Protein AF-A0A090QGI3-F1 (afdb_monomer)

Radius of gyration: 27.8 Å; Cα contacts (8 Å, |Δi|>4): 288; chains: 1; bounding box: 61×26×92 Å

Secondary structure (DSSP, 8-state):
-EEETTEE---SS-----S-EEEEEEEE-TT--EEEEEEEEPP-PPP-EEEEEEETTEEEEEESS-SS-EEESSSS--BS-SEEE-TT-SEEEEEEE-SSS--EEEEEEE--B--S----SSSSSS-S---BTGGGSTT-EEEEE-TTS-EEEEEE--

Sequence (158 aa):
MVFIDGVVGETTDRISVDVAGIYTCEVTNLEGCTSTAIFQVEYIETPIIAGVEVNNDELNIITENTSDFQYSINGLDYYNSSIFNISGLLQVNVRVKDRTGCEVSFFTYNRIKIPQFFTPNDDGYHDTWDIYNIEAFPGARLEIFDRHGNYLSKLTIL

Solvent-accessible surface area (ba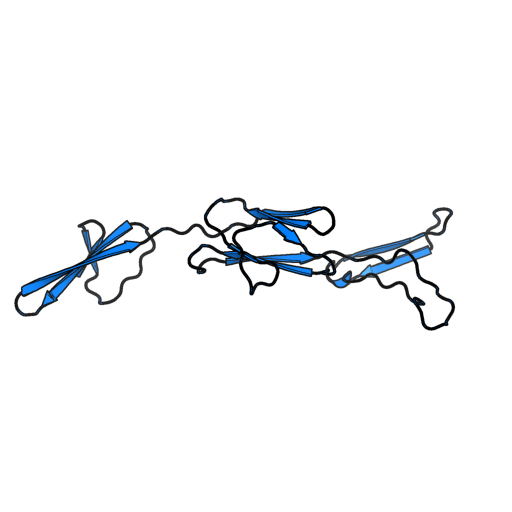ckbone atoms only — not comparable to full-atom values): 9757 Å² total; per-residue (Å²): 69,32,27,49,80,87,40,88,56,52,76,61,99,70,86,87,83,91,72,58,45,62,34,39,40,38,48,66,52,98,88,68,54,73,49,78,48,79,49,79,44,77,77,76,75,67,50,43,76,71,48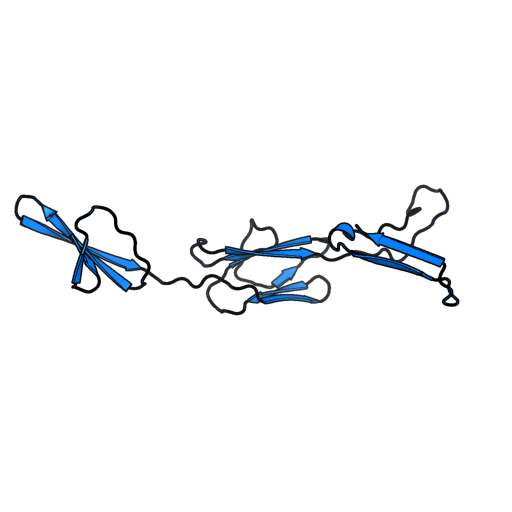,73,50,72,60,94,43,40,37,37,59,38,55,73,64,87,73,73,47,31,27,21,52,76,69,76,62,73,36,80,56,49,67,42,80,45,73,95,55,49,63,37,38,37,30,35,21,35,81,87,61,80,38,72,32,71,52,75,52,76,46,70,48,74,69,94,73,58,45,75,73,83,80,82,60,49,48,61,85,68,61,43,60,50,79,83,40,67,70,40,72,50,75,44,60,48,100,85,67,48,82,73,51,76,52,73,44,112

Nearest PDB structures (foldseek):
  7kv5-assembly1_AAA  TM=4.531E-01  e=3.482E+00  Bacteroides fluxus YIT 12057
  6iei-assembly1_A-2  TM=3.315E-01  e=1.156E+00  Borreliella burgdorferi B31
  7r5j-assembly1_R0  TM=3.302E-01  e=8.067E+00  Homo sapiens

Organism: Nonlabens ulvanivorans (NCBI:txid906888)

Mean predicted aligned error: 8.74 Å

InterPro domains:
  IPR026341 T9SS type B sorting domain [TIGR04131] (112-155)

Structure (mmCIF, N/CA/C/O backbone):
data_AF-A0A090QGI3-F1
#
_entry.id   AF-A0A090QGI3-F1
#
loop_
_atom_site.group_PDB
_atom_site.id
_atom_site.type_symbol
_atom_site.label_atom_id
_atom_site.label_alt_id
_atom_site.label_comp_id
_atom_site.label_asym_id
_atom_site.label_entity_id
_atom_site.label_seq_id
_atom_site.pdbx_PDB_ins_code
_atom_site.Cartn_x
_atom_site.Cartn_y
_atom_site.Cartn_z
_atom_site.occupancy
_atom_site.B_iso_or_equiv
_atom_site.auth_seq_id
_atom_site.auth_comp_id
_atom_site.auth_asym_id
_atom_site.auth_atom_id
_atom_site.pdbx_PDB_model_num
ATOM 1 N N . MET A 1 1 ? -18.569 -8.646 39.778 1.00 59.25 1 MET A N 1
ATOM 2 C CA . MET A 1 1 ? -19.425 -9.389 38.835 1.00 59.25 1 MET A CA 1
ATOM 3 C C . MET A 1 1 ? -19.630 -8.523 37.614 1.00 59.25 1 MET A C 1
ATOM 5 O O . MET A 1 1 ? -20.099 -7.401 37.738 1.00 59.25 1 MET A O 1
ATOM 9 N N . VAL A 1 2 ? -19.230 -9.001 36.444 1.00 57.50 2 VAL A N 1
ATOM 10 C CA . VAL A 1 2 ? -19.488 -8.292 35.192 1.00 57.50 2 VAL A CA 1
ATOM 11 C C . VAL A 1 2 ? -20.786 -8.822 34.596 1.00 57.50 2 VAL A C 1
ATOM 13 O O . VAL A 1 2 ? -20.986 -10.030 34.520 1.00 57.50 2 VAL A O 1
ATOM 16 N N . PHE A 1 3 ? -21.674 -7.922 34.196 1.00 59.09 3 PHE A N 1
ATOM 17 C CA . PHE A 1 3 ? -22.925 -8.214 33.512 1.00 59.09 3 PHE A CA 1
ATOM 18 C C . PHE A 1 3 ? -22.826 -7.761 32.052 1.00 59.09 3 PHE A C 1
ATOM 20 O O . PHE A 1 3 ? -22.327 -6.671 31.754 1.00 59.09 3 PHE A O 1
ATOM 27 N N . ILE A 1 4 ? -23.327 -8.589 31.139 1.00 56.62 4 ILE A N 1
ATOM 28 C CA . ILE A 1 4 ? -23.456 -8.261 29.715 1.00 56.62 4 ILE A CA 1
ATOM 29 C C . ILE A 1 4 ? -24.949 -8.129 29.444 1.00 56.62 4 ILE A C 1
ATOM 31 O O . ILE A 1 4 ? -25.673 -9.108 29.600 1.00 56.62 4 ILE A O 1
ATOM 35 N N . ASP A 1 5 ? -25.421 -6.925 29.116 1.00 51.44 5 ASP A N 1
ATOM 36 C CA . ASP A 1 5 ? -26.836 -6.666 28.795 1.00 51.44 5 ASP A CA 1
ATOM 37 C C . ASP A 1 5 ? -27.844 -7.227 29.834 1.00 51.44 5 ASP A C 1
ATOM 39 O O . ASP A 1 5 ? -28.888 -7.788 29.513 1.00 51.44 5 ASP A O 1
ATOM 43 N N . GLY A 1 6 ? -27.497 -7.145 31.126 1.00 51.88 6 GLY A N 1
ATOM 44 C CA . GLY A 1 6 ? -28.337 -7.647 32.225 1.00 51.88 6 GLY A CA 1
ATOM 45 C C . GLY A 1 6 ? -28.278 -9.163 32.471 1.00 51.88 6 GLY A C 1
ATOM 46 O O . GLY A 1 6 ? -28.939 -9.651 33.388 1.00 51.88 6 GLY A O 1
ATOM 47 N N . VAL A 1 7 ? -27.465 -9.911 31.718 1.00 54.16 7 VAL A N 1
ATOM 48 C CA . VAL A 1 7 ? -27.157 -11.328 31.968 1.00 54.16 7 VAL A CA 1
ATOM 49 C C . VAL A 1 7 ? -25.891 -11.433 32.823 1.00 54.16 7 VAL A C 1
ATOM 51 O O . VAL A 1 7 ? -24.913 -10.720 32.587 1.00 54.16 7 VAL A O 1
ATOM 54 N N . VAL A 1 8 ? -25.902 -12.310 33.838 1.00 60.28 8 VAL A N 1
ATOM 55 C CA . VAL A 1 8 ? -24.722 -12.598 34.677 1.00 60.28 8 VAL A CA 1
ATOM 56 C C . VAL A 1 8 ? -23.595 -13.105 33.775 1.00 60.28 8 VAL A C 1
ATOM 58 O O . VAL A 1 8 ? -23.723 -14.170 33.175 1.00 60.28 8 VAL A O 1
ATOM 61 N N . GLY A 1 9 ? -22.519 -12.327 33.661 1.00 66.56 9 GLY A N 1
ATOM 62 C CA . GLY A 1 9 ? -21.293 -12.711 32.968 1.00 66.56 9 GLY A CA 1
ATOM 63 C C . GLY A 1 9 ? -20.290 -13.334 33.939 1.00 66.56 9 GLY A C 1
ATOM 64 O O . GLY A 1 9 ? -20.641 -14.169 34.773 1.00 66.56 9 GLY A O 1
ATOM 65 N N . GLU A 1 10 ? -19.025 -12.923 33.850 1.00 67.31 10 GLU A N 1
ATOM 66 C CA . GLU A 1 10 ? -17.949 -13.477 34.676 1.00 67.31 10 GLU A CA 1
ATOM 67 C C . GLU A 1 10 ? -17.745 -12.745 36.016 1.00 67.31 10 GLU A C 1
ATOM 69 O O . GLU A 1 10 ? -18.062 -11.567 36.198 1.00 67.31 10 GLU A O 1
ATOM 74 N N . THR A 1 11 ? -17.172 -13.455 36.989 1.00 70.50 11 THR A N 1
ATOM 75 C CA . THR A 1 11 ? -16.807 -12.928 38.319 1.00 70.50 11 THR A CA 1
ATOM 76 C C . THR A 1 11 ? -15.326 -12.561 38.440 1.00 70.50 11 THR A C 1
ATOM 78 O O . THR A 1 11 ? -14.877 -12.206 39.528 1.00 70.50 11 THR A O 1
ATOM 81 N N . THR A 1 12 ? -14.564 -12.696 37.359 1.00 71.06 12 THR A N 1
ATOM 82 C CA . THR A 1 12 ? -13.131 -12.398 37.276 1.00 71.06 12 THR A CA 1
ATOM 83 C C . THR A 1 12 ? -12.884 -10.887 37.201 1.00 71.06 12 THR A C 1
ATOM 85 O O . THR A 1 12 ? -13.787 -10.093 36.934 1.00 71.06 12 THR A O 1
ATOM 88 N N . ASP A 1 13 ? -11.647 -10.471 37.466 1.00 71.25 13 ASP A N 1
ATOM 89 C CA . ASP A 1 13 ? -11.195 -9.080 37.335 1.00 71.25 13 ASP A CA 1
ATOM 90 C C . ASP A 1 13 ? -10.876 -8.691 35.878 1.00 71.25 13 ASP A C 1
ATOM 92 O O . ASP A 1 13 ? -10.557 -7.534 35.595 1.00 71.25 13 ASP A O 1
ATOM 96 N N . ARG A 1 14 ? -10.956 -9.650 34.946 1.00 72.56 14 ARG A N 1
ATOM 97 C CA . ARG A 1 14 ? -10.666 -9.485 33.520 1.00 72.56 14 ARG A CA 1
ATOM 98 C C . ARG A 1 14 ? -11.582 -10.373 32.694 1.00 72.56 14 ARG A C 1
ATOM 100 O O . ARG A 1 14 ? -11.698 -11.558 32.974 1.00 72.56 14 ARG A O 1
ATOM 107 N N . ILE A 1 15 ? -12.128 -9.816 31.621 1.00 76.25 15 ILE A N 1
ATOM 108 C CA . ILE A 1 15 ? -12.908 -10.553 30.626 1.00 76.25 15 ILE A CA 1
ATOM 109 C C . ILE A 1 15 ? -12.357 -10.276 29.227 1.00 76.25 15 ILE A C 1
ATOM 111 O O . ILE A 1 15 ? -11.751 -9.229 28.995 1.00 76.25 15 ILE A O 1
ATOM 115 N N . SER A 1 16 ? -12.568 -11.210 28.303 1.00 76.06 16 SER A N 1
ATOM 116 C CA . SER A 1 16 ? -12.354 -11.000 26.870 1.00 76.06 16 SER A CA 1
ATOM 117 C C . SER A 1 16 ? -13.715 -10.986 26.193 1.00 76.06 16 SER A C 1
ATOM 119 O O . SER A 1 16 ? -14.539 -11.853 26.472 1.00 76.06 16 SER A O 1
ATOM 121 N N . VAL A 1 17 ? -13.953 -10.001 25.334 1.00 78.69 17 VAL A N 1
ATOM 122 C CA . VAL A 1 17 ? -15.234 -9.794 24.653 1.00 78.69 17 VAL A CA 1
ATOM 123 C C . VAL A 1 17 ? -14.989 -9.610 23.163 1.00 78.69 17 VAL A C 1
ATOM 125 O O . VAL A 1 17 ? -14.048 -8.926 22.770 1.00 78.69 17 VAL A O 1
ATOM 128 N N . ASP A 1 18 ? -15.821 -10.244 22.349 1.00 77.56 18 ASP A N 1
ATOM 129 C CA . ASP A 1 18 ? -15.769 -10.254 20.883 1.00 77.56 18 ASP A CA 1
ATOM 130 C C . ASP A 1 18 ? -17.020 -9.627 20.241 1.00 77.56 18 ASP A C 1
ATOM 132 O O . ASP A 1 18 ? -17.051 -9.386 19.036 1.00 77.56 18 ASP A O 1
ATOM 136 N N . VAL A 1 19 ? -18.037 -9.309 21.048 1.00 83.25 19 VAL A N 1
ATOM 137 C CA . VAL A 1 19 ? -19.289 -8.690 20.603 1.00 83.25 19 VAL A CA 1
ATOM 138 C C . VAL A 1 19 ? -19.351 -7.233 21.054 1.00 83.25 19 VAL A C 1
ATOM 140 O O . VAL A 1 19 ? -19.160 -6.914 22.230 1.00 83.25 19 VAL A O 1
ATOM 143 N N . ALA A 1 20 ? -19.656 -6.330 20.125 1.00 86.06 20 ALA A N 1
ATOM 144 C CA . ALA A 1 20 ? -19.917 -4.935 20.455 1.00 86.06 20 ALA A CA 1
ATOM 145 C C . ALA A 1 20 ? -21.215 -4.778 21.251 1.00 86.06 20 ALA A C 1
ATOM 147 O O . ALA A 1 20 ? -22.197 -5.482 21.023 1.00 86.06 20 ALA A O 1
ATOM 148 N N . GLY A 1 21 ? -21.231 -3.831 22.180 1.00 87.06 21 GLY A N 1
ATOM 149 C CA . GLY A 1 21 ? -22.375 -3.625 23.055 1.00 87.06 21 GLY A CA 1
ATOM 150 C C . GLY A 1 21 ? -22.049 -2.772 24.268 1.00 87.06 21 GLY A C 1
ATOM 151 O O . GLY A 1 21 ? -20.923 -2.307 24.455 1.00 87.06 21 GLY A O 1
ATOM 152 N N . ILE A 1 22 ? -23.067 -2.565 25.098 1.00 85.88 22 ILE A N 1
ATOM 153 C CA . ILE A 1 22 ? -22.923 -1.898 26.387 1.00 85.88 22 ILE A CA 1
ATOM 154 C C . ILE A 1 22 ? -22.752 -2.969 27.453 1.00 85.88 22 ILE A C 1
ATOM 156 O O . ILE A 1 22 ? -23.563 -3.885 27.589 1.00 85.88 22 ILE A O 1
ATOM 160 N N . TYR A 1 23 ? -21.694 -2.820 28.228 1.00 85.12 23 TYR A N 1
ATOM 161 C CA . TYR A 1 23 ? -21.342 -3.724 29.298 1.00 85.12 23 TYR A CA 1
ATOM 162 C C . TYR A 1 23 ? -21.411 -2.991 30.627 1.00 85.12 23 TYR A C 1
ATOM 164 O O . TYR A 1 23 ? -21.047 -1.816 30.737 1.00 85.12 23 TYR A O 1
ATOM 172 N N . THR A 1 24 ? -21.850 -3.714 31.650 1.00 84.06 24 THR A N 1
ATOM 173 C CA . THR A 1 24 ? -22.051 -3.168 32.986 1.00 84.06 24 THR A CA 1
ATOM 174 C C . THR A 1 24 ? -21.249 -4.001 33.971 1.00 84.06 24 THR A C 1
ATOM 176 O O . THR A 1 24 ? -21.548 -5.165 34.205 1.00 84.06 24 THR A O 1
ATOM 179 N N . CYS A 1 25 ? -20.215 -3.426 34.573 1.00 84.00 25 CYS A N 1
ATOM 180 C CA . CYS A 1 25 ? -19.476 -4.066 35.655 1.00 84.00 25 CYS A CA 1
ATOM 181 C C . CYS A 1 25 ? -20.038 -3.607 36.996 1.00 84.00 25 CYS A C 1
ATOM 183 O O . CYS A 1 25 ? -20.093 -2.408 37.254 1.00 84.00 25 CYS A O 1
ATOM 185 N N . GLU A 1 26 ? -20.417 -4.545 37.858 1.00 86.25 26 GLU A N 1
ATOM 186 C CA . GLU A 1 26 ? -20.794 -4.271 39.240 1.00 86.25 26 GLU A CA 1
ATOM 187 C C . GLU A 1 26 ? -19.780 -4.908 40.190 1.00 86.25 26 GLU A C 1
ATOM 189 O O . GLU A 1 26 ? -19.498 -6.109 40.143 1.00 86.25 26 GLU A O 1
ATOM 194 N N . VAL A 1 27 ? -19.221 -4.115 41.090 1.00 84.81 27 VAL A N 1
ATOM 195 C CA . VAL A 1 27 ? -18.350 -4.605 42.156 1.00 84.81 27 VAL A CA 1
ATOM 196 C C . VAL A 1 27 ? -19.094 -4.535 43.477 1.00 84.81 27 VAL A C 1
ATOM 198 O O . VAL A 1 27 ? -19.747 -3.538 43.765 1.00 84.81 27 VAL A O 1
ATOM 201 N N . THR A 1 28 ? -18.980 -5.585 44.286 1.00 86.62 28 THR A N 1
ATOM 202 C CA . THR A 1 28 ? -19.581 -5.668 45.620 1.00 86.62 28 THR A CA 1
ATOM 203 C C . THR A 1 28 ? -18.469 -5.898 46.634 1.00 86.62 28 THR A C 1
ATOM 205 O O . THR A 1 28 ? -17.632 -6.778 46.427 1.00 86.62 28 THR A O 1
ATOM 208 N N . ASN A 1 29 ? -18.425 -5.110 47.709 1.00 84.81 29 ASN A N 1
ATOM 209 C CA . ASN A 1 29 ? -17.471 -5.337 48.798 1.00 84.81 29 ASN A CA 1
ATOM 210 C C . ASN A 1 29 ? -17.977 -6.409 49.788 1.00 84.81 29 ASN A C 1
ATOM 212 O O . ASN A 1 29 ? -19.079 -6.939 49.647 1.00 84.81 29 ASN A O 1
ATOM 216 N N . LEU A 1 30 ? -17.167 -6.734 50.803 1.00 86.69 30 LEU A N 1
ATOM 217 C CA . LEU A 1 30 ? -17.512 -7.737 51.822 1.00 86.69 30 LEU A CA 1
ATOM 218 C C . LEU A 1 30 ? -18.715 -7.316 52.682 1.00 86.69 30 LEU A C 1
ATOM 220 O O . LEU A 1 30 ? -19.427 -8.167 53.208 1.00 86.69 30 LEU A O 1
ATOM 224 N N . GLU A 1 31 ? -18.950 -6.012 52.802 1.00 93.19 31 GLU A N 1
ATOM 225 C CA . GLU A 1 31 ? -20.062 -5.410 53.534 1.00 93.19 31 GLU A CA 1
ATOM 226 C C . GLU A 1 31 ? -21.366 -5.338 52.713 1.00 93.19 31 GLU A C 1
ATOM 228 O O . GLU A 1 31 ? -22.392 -4.903 53.235 1.00 93.19 31 GLU A O 1
ATOM 233 N N . GLY A 1 32 ? -21.351 -5.772 51.446 1.00 86.81 32 GLY A N 1
ATOM 234 C CA . GLY A 1 32 ? -22.521 -5.806 50.563 1.00 86.81 32 GLY A CA 1
ATOM 235 C C . GLY A 1 32 ? -22.831 -4.496 49.827 1.00 86.81 32 GLY A C 1
ATOM 236 O O . GLY A 1 32 ? -23.845 -4.416 49.138 1.00 86.81 32 GLY A O 1
ATOM 237 N N . CYS A 1 33 ? -21.982 -3.474 49.931 1.00 90.19 33 CYS A N 1
ATOM 238 C CA . CYS A 1 33 ? -22.090 -2.252 49.136 1.00 90.19 33 CYS A CA 1
ATOM 239 C C . CYS A 1 33 ? -21.690 -2.522 47.685 1.00 90.19 33 CYS A C 1
ATOM 241 O O . CYS A 1 33 ? -20.651 -3.138 47.435 1.00 90.19 33 CYS A O 1
ATOM 243 N N . THR A 1 34 ? -22.470 -2.001 46.738 1.00 90.12 34 THR A N 1
ATOM 244 C CA . THR A 1 34 ? -22.234 -2.171 45.303 1.00 90.12 34 THR A CA 1
ATOM 245 C C . THR A 1 34 ? -21.805 -0.862 44.640 1.00 90.12 34 THR A C 1
ATOM 247 O O . THR A 1 34 ? -22.147 0.233 45.091 1.00 90.12 34 THR A O 1
ATOM 250 N N . SER A 1 35 ? -21.016 -0.966 43.574 1.00 89.31 35 SER A N 1
ATOM 251 C CA . SER A 1 35 ? -20.668 0.139 42.681 1.00 89.31 35 SER A CA 1
ATOM 252 C C . SER A 1 35 ? -20.682 -0.362 41.246 1.00 89.31 35 SER A C 1
ATOM 254 O O . SER A 1 35 ? -20.281 -1.497 40.989 1.00 89.31 35 SER A O 1
ATOM 256 N N . THR A 1 36 ? -21.125 0.478 40.314 1.00 90.25 36 THR A N 1
ATOM 257 C CA . THR A 1 36 ? -21.365 0.081 38.926 1.00 90.25 36 THR A CA 1
ATOM 258 C C . THR A 1 36 ? -20.609 0.989 37.965 1.00 90.25 36 THR A C 1
ATOM 260 O O . THR A 1 36 ? -20.647 2.212 38.093 1.00 90.25 36 THR A O 1
ATOM 263 N N . ALA A 1 37 ? -19.949 0.392 36.976 1.00 88.62 37 ALA A N 1
ATOM 264 C CA . ALA A 1 37 ? -19.311 1.073 35.858 1.00 88.62 37 ALA A CA 1
ATOM 265 C C . ALA A 1 37 ? -19.906 0.571 34.539 1.00 88.62 37 ALA A C 1
ATOM 267 O O . ALA A 1 37 ? -20.107 -0.629 34.363 1.00 88.62 37 ALA A O 1
ATOM 268 N N . ILE A 1 38 ? -20.165 1.489 33.610 1.00 87.50 38 ILE A N 1
ATOM 269 C CA . ILE A 1 38 ? -20.696 1.182 32.279 1.00 87.50 38 ILE A CA 1
ATOM 270 C C . ILE A 1 38 ? -19.598 1.464 31.257 1.00 87.50 38 ILE A C 1
ATOM 272 O O . ILE A 1 38 ? -18.946 2.507 31.325 1.00 87.50 38 ILE A O 1
ATOM 276 N N . PHE A 1 39 ? -19.395 0.549 30.315 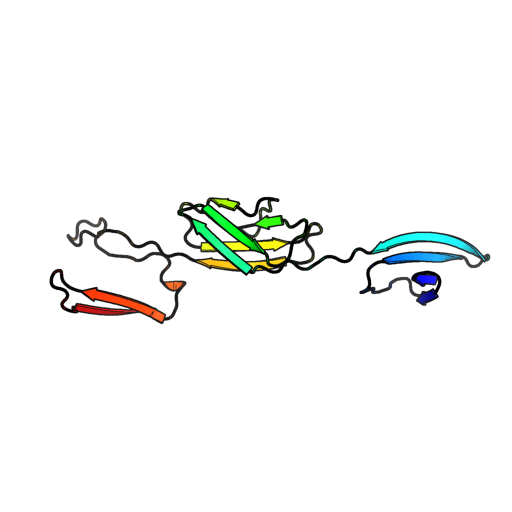1.00 86.56 39 PHE A N 1
ATOM 277 C CA . PHE A 1 39 ? -18.444 0.703 29.219 1.00 86.56 39 PHE A CA 1
ATOM 278 C C . PHE A 1 39 ? -19.080 0.278 27.898 1.00 86.56 39 PHE A C 1
ATOM 280 O O . PHE A 1 39 ? -19.864 -0.666 27.837 1.00 86.56 39 PHE A O 1
ATOM 287 N N . GLN A 1 40 ? -18.749 1.012 26.839 1.00 86.19 40 GLN A N 1
ATOM 288 C CA . GLN A 1 40 ? -19.204 0.740 25.483 1.00 86.19 40 GLN A CA 1
ATOM 289 C C . GLN A 1 40 ? -18.064 0.083 24.713 1.00 86.19 40 GLN A C 1
ATOM 291 O O . GLN A 1 40 ? -16.972 0.641 24.618 1.00 86.19 40 GLN A O 1
ATOM 296 N N . VAL A 1 41 ? -18.330 -1.102 24.177 1.00 86.56 41 VAL A N 1
ATOM 297 C CA . VAL A 1 41 ? -17.435 -1.801 23.258 1.00 86.56 41 VAL A CA 1
ATOM 298 C C . VAL A 1 41 ? -17.964 -1.560 21.855 1.00 86.56 41 VAL A C 1
ATOM 300 O O . VAL A 1 41 ? -19.109 -1.898 21.555 1.00 86.56 41 VAL A O 1
ATOM 303 N N . GLU A 1 42 ? -17.143 -0.949 21.010 1.00 82.81 42 GLU A N 1
ATOM 304 C CA . GLU A 1 42 ? -17.481 -0.679 19.615 1.00 82.81 42 GLU A CA 1
ATOM 305 C C . GLU A 1 42 ? -16.901 -1.768 18.716 1.00 82.81 42 GLU A C 1
ATOM 307 O O . GLU A 1 42 ? -15.784 -2.238 18.933 1.00 82.81 42 GLU A O 1
ATOM 312 N N . TYR A 1 43 ? -17.668 -2.165 17.702 1.00 82.31 43 TYR A N 1
ATOM 313 C CA . TYR A 1 43 ? -17.157 -3.011 16.633 1.00 82.31 43 TYR A CA 1
ATOM 314 C C . TYR A 1 43 ? -16.414 -2.123 15.645 1.00 82.31 43 TYR A C 1
ATOM 316 O O . TYR A 1 43 ? -16.953 -1.108 15.197 1.00 82.31 43 TYR A O 1
ATOM 324 N N . ILE A 1 44 ? -15.191 -2.511 15.305 1.00 81.12 44 ILE A N 1
ATOM 325 C CA . ILE A 1 44 ? -14.366 -1.790 14.346 1.00 81.12 44 ILE A CA 1
ATOM 326 C C . ILE A 1 44 ? -14.178 -2.689 13.137 1.00 81.12 44 ILE A C 1
ATOM 328 O O . ILE A 1 44 ? -13.699 -3.814 13.254 1.00 81.12 44 ILE A O 1
ATOM 332 N N . GLU A 1 45 ? -14.576 -2.192 11.970 1.00 83.25 45 GLU A N 1
ATOM 333 C CA . GLU A 1 45 ? -14.307 -2.896 10.727 1.00 83.25 45 GLU A CA 1
ATOM 334 C C . GLU A 1 45 ? -12.822 -2.819 10.377 1.00 83.25 45 GLU A C 1
ATOM 336 O O . GLU A 1 45 ? -12.273 -1.729 10.196 1.00 83.25 45 GLU A O 1
ATOM 341 N N . THR A 1 46 ? -12.195 -3.983 10.208 1.00 89.06 46 THR A N 1
ATOM 342 C CA . THR A 1 46 ? -10.866 -4.081 9.606 1.00 89.06 46 THR A CA 1
ATOM 343 C C . THR A 1 46 ? -10.925 -3.512 8.181 1.00 89.06 46 THR A C 1
ATOM 345 O O . THR A 1 46 ? -11.784 -3.921 7.390 1.00 89.06 46 THR A O 1
ATOM 348 N N . PRO A 1 47 ? -10.043 -2.567 7.813 1.00 93.75 47 PRO A N 1
ATOM 349 C CA . PRO A 1 47 ? -10.007 -2.032 6.458 1.00 93.75 47 PRO A CA 1
ATOM 350 C C . PRO A 1 47 ? -9.626 -3.117 5.456 1.00 93.75 47 PRO A C 1
ATOM 352 O O . PRO A 1 47 ? -8.697 -3.881 5.696 1.00 93.75 47 PRO A O 1
ATOM 355 N N . ILE A 1 48 ? -10.282 -3.146 4.300 1.00 94.94 48 ILE A N 1
ATOM 356 C CA . ILE A 1 48 ? -9.947 -4.039 3.187 1.00 94.94 48 ILE A CA 1
ATOM 357 C C . ILE A 1 48 ? -9.482 -3.181 2.016 1.00 94.94 48 ILE A C 1
ATOM 359 O O . ILE A 1 48 ? -10.230 -2.342 1.515 1.00 94.94 48 ILE A O 1
ATOM 363 N N . ILE A 1 49 ? -8.236 -3.375 1.584 1.00 96.19 49 ILE A N 1
ATOM 364 C CA . ILE A 1 49 ? -7.662 -2.637 0.456 1.00 96.19 49 ILE A CA 1
ATOM 365 C C . ILE A 1 49 ? -8.006 -3.375 -0.838 1.00 96.19 49 ILE A C 1
ATOM 367 O O . ILE A 1 49 ? -7.517 -4.480 -1.061 1.00 96.19 49 ILE A O 1
ATOM 371 N N . ALA A 1 50 ? -8.800 -2.740 -1.698 1.00 96.38 50 ALA A N 1
ATOM 372 C CA . ALA A 1 50 ? -9.141 -3.267 -3.018 1.00 96.38 50 ALA A CA 1
ATOM 373 C C . ALA A 1 50 ? -7.981 -3.080 -4.013 1.00 96.38 50 ALA A C 1
ATOM 375 O O . ALA A 1 50 ? -7.787 -3.877 -4.929 1.00 96.38 50 ALA A O 1
ATOM 376 N N . GLY A 1 51 ? -7.196 -2.014 -3.834 1.00 95.62 51 GLY A N 1
ATOM 377 C CA . GLY A 1 51 ? -6.019 -1.723 -4.645 1.00 95.62 51 GLY A CA 1
ATOM 378 C C . GLY A 1 51 ? -5.650 -0.246 -4.632 1.00 95.62 51 GLY A C 1
ATOM 379 O O . GLY A 1 51 ? -5.991 0.495 -3.708 1.00 95.62 51 GLY A O 1
ATOM 380 N N . VAL A 1 52 ? -4.944 0.179 -5.678 1.00 96.94 52 VAL A N 1
ATOM 381 C CA . VAL A 1 52 ? -4.633 1.587 -5.941 1.00 96.94 52 VAL A CA 1
ATOM 382 C C . VAL A 1 52 ? -4.905 1.935 -7.392 1.00 96.94 52 VAL A C 1
ATOM 384 O O . VAL A 1 52 ? -4.656 1.136 -8.293 1.00 96.94 52 VAL A O 1
ATOM 387 N N . GLU A 1 53 ? -5.352 3.163 -7.607 1.00 97.50 53 GLU A N 1
ATOM 388 C CA . GLU A 1 53 ? -5.399 3.794 -8.920 1.00 97.50 53 GLU A CA 1
ATOM 389 C C . GLU A 1 53 ? -4.295 4.841 -8.998 1.00 97.50 53 GLU A C 1
ATOM 391 O O . GLU A 1 53 ? -4.105 5.621 -8.065 1.00 97.50 53 GLU A O 1
ATOM 396 N N . VAL A 1 54 ? -3.547 4.855 -10.100 1.00 96.56 54 VAL A N 1
ATOM 397 C CA . VAL A 1 54 ? -2.444 5.801 -10.286 1.00 96.56 54 VAL A CA 1
ATOM 398 C C . VAL A 1 54 ? -2.635 6.578 -11.576 1.00 96.56 54 VAL A C 1
ATOM 400 O O . VAL A 1 54 ? -2.735 5.995 -12.656 1.00 96.56 54 VAL A O 1
ATOM 403 N N . ASN A 1 55 ? -2.638 7.903 -11.461 1.00 96.44 55 ASN A N 1
ATOM 404 C CA . ASN A 1 55 ? -2.633 8.831 -12.581 1.00 96.44 55 ASN A CA 1
ATOM 405 C C . ASN A 1 55 ? -1.389 9.723 -12.484 1.00 96.44 55 ASN A C 1
ATOM 407 O O . ASN A 1 55 ? -1.304 10.616 -11.642 1.00 96.44 55 ASN A O 1
ATOM 411 N N . ASN A 1 56 ? -0.403 9.469 -13.348 1.00 93.00 56 ASN A N 1
ATOM 412 C CA . ASN A 1 56 ? 0.938 10.055 -13.268 1.00 93.00 56 ASN A CA 1
ATOM 413 C C . ASN A 1 56 ? 1.620 9.777 -11.912 1.00 93.00 56 ASN A C 1
ATOM 415 O O . ASN A 1 56 ? 2.034 8.650 -11.642 1.00 93.00 56 ASN A O 1
ATOM 419 N N . ASP A 1 57 ? 1.755 10.811 -11.082 1.00 95.81 57 ASP A N 1
ATOM 420 C CA . ASP A 1 57 ? 2.342 10.753 -9.742 1.00 95.81 57 ASP A CA 1
ATOM 421 C C . ASP A 1 57 ? 1.284 10.869 -8.637 1.00 95.81 57 ASP A C 1
ATOM 423 O O . ASP A 1 57 ? 1.642 10.967 -7.469 1.00 95.81 57 ASP A O 1
ATOM 427 N N . GLU A 1 58 ? -0.006 10.859 -8.975 1.00 97.88 58 GLU A N 1
ATOM 428 C CA . GLU A 1 58 ? -1.091 10.819 -7.998 1.00 97.88 58 GLU A CA 1
ATOM 429 C C . GLU A 1 58 ? -1.562 9.375 -7.813 1.00 97.88 58 GLU A C 1
ATOM 431 O O . GLU A 1 58 ? -1.980 8.723 -8.769 1.00 97.88 58 GLU A O 1
ATOM 436 N N . LEU A 1 59 ? -1.467 8.874 -6.584 1.00 97.94 59 LEU A N 1
ATOM 437 C CA . LEU A 1 59 ? -1.922 7.553 -6.173 1.00 97.94 59 LEU A CA 1
ATOM 438 C C . LEU A 1 59 ? -3.147 7.705 -5.275 1.00 97.94 59 LEU A C 1
ATOM 440 O O . LEU A 1 59 ? -3.078 8.390 -4.259 1.00 97.94 59 LEU A O 1
ATOM 444 N N . ASN A 1 60 ? -4.238 7.032 -5.624 1.00 98.12 60 ASN A N 1
ATOM 445 C CA . ASN A 1 60 ? -5.446 6.933 -4.816 1.00 98.12 60 ASN A CA 1
ATOM 446 C C . ASN A 1 60 ? -5.596 5.506 -4.278 1.00 98.12 60 ASN A C 1
ATOM 448 O O . ASN A 1 60 ? -5.615 4.549 -5.052 1.00 98.12 60 ASN A O 1
ATOM 452 N N . ILE A 1 61 ? -5.698 5.358 -2.960 1.00 97.81 61 ILE A N 1
ATOM 453 C CA . ILE A 1 61 ? -5.938 4.069 -2.302 1.00 97.81 61 ILE A CA 1
ATOM 454 C C . ILE A 1 61 ? -7.437 3.774 -2.318 1.00 97.81 61 ILE A C 1
ATOM 456 O O . ILE A 1 61 ? -8.234 4.581 -1.846 1.00 97.81 61 ILE A O 1
ATOM 460 N N . ILE A 1 62 ? -7.811 2.603 -2.830 1.00 96.94 62 ILE A N 1
ATOM 461 C CA . ILE A 1 62 ? -9.202 2.160 -2.918 1.00 96.94 62 ILE A CA 1
ATOM 462 C C . ILE A 1 62 ? -9.457 1.104 -1.845 1.00 96.94 62 ILE A C 1
ATOM 464 O O . ILE A 1 62 ? -8.755 0.090 -1.789 1.00 96.94 62 ILE A O 1
ATOM 468 N N . THR A 1 63 ? -10.467 1.323 -1.004 1.00 96.25 63 THR A N 1
ATOM 469 C CA . THR A 1 63 ? -10.937 0.345 -0.012 1.00 96.25 63 THR A CA 1
ATOM 470 C C . THR A 1 63 ? -12.268 -0.264 -0.440 1.00 96.25 63 THR A C 1
ATOM 472 O O . THR A 1 63 ? -13.078 0.400 -1.086 1.00 96.25 63 THR A O 1
ATOM 475 N N . GLU A 1 64 ? -12.497 -1.535 -0.104 1.00 95.75 64 GLU A N 1
ATOM 476 C CA . GLU A 1 64 ? -13.771 -2.211 -0.397 1.00 95.75 64 GLU A CA 1
ATOM 477 C C . GLU A 1 64 ? -14.867 -1.794 0.587 1.00 95.75 64 GLU A C 1
ATOM 479 O O . GLU A 1 64 ? -16.005 -1.537 0.193 1.00 95.75 64 GLU A O 1
ATOM 484 N N . ASN A 1 65 ? -14.518 -1.695 1.870 1.00 93.38 65 ASN A N 1
ATOM 485 C CA . ASN A 1 65 ? -15.382 -1.151 2.905 1.00 93.38 65 ASN A CA 1
ATOM 486 C C . ASN A 1 65 ? -15.083 0.330 3.164 1.00 93.38 65 ASN A C 1
ATOM 488 O O . ASN A 1 65 ? -14.038 0.865 2.787 1.00 93.38 65 ASN A O 1
ATOM 492 N N . THR A 1 66 ? -16.043 1.011 3.785 1.00 87.50 66 THR A N 1
ATOM 493 C CA . THR A 1 66 ? -15.972 2.446 4.081 1.00 87.50 66 THR A CA 1
ATOM 494 C C . THR A 1 66 ? -16.214 2.686 5.562 1.00 87.50 66 THR A C 1
ATOM 496 O O . THR A 1 66 ? -17.256 2.332 6.102 1.00 87.50 66 THR A O 1
ATOM 499 N N . SER A 1 67 ? -15.236 3.312 6.208 1.00 89.56 67 SER A N 1
ATOM 500 C CA . SER A 1 67 ? -15.269 3.732 7.609 1.00 89.56 67 SER A CA 1
ATOM 501 C C . SER A 1 67 ? -14.354 4.954 7.782 1.00 89.56 67 SER A C 1
ATOM 503 O O . SER A 1 67 ? -13.836 5.491 6.799 1.00 89.56 67 SER A O 1
ATOM 505 N N . ASP A 1 68 ? -14.144 5.406 9.017 1.00 89.44 68 ASP A N 1
ATOM 506 C CA . ASP A 1 68 ? -13.222 6.498 9.361 1.00 89.44 68 ASP A CA 1
ATOM 507 C C . ASP A 1 68 ? -11.762 6.004 9.348 1.00 89.44 68 ASP A C 1
ATOM 509 O O . ASP A 1 68 ? -11.105 5.863 10.383 1.00 89.44 68 ASP A O 1
ATOM 513 N N . PHE A 1 69 ? -11.288 5.640 8.155 1.00 94.06 69 PHE A N 1
ATOM 514 C CA . PHE A 1 69 ? -9.945 5.118 7.941 1.00 94.06 69 PHE A CA 1
ATOM 515 C C . PHE A 1 69 ? -8.897 6.221 7.833 1.00 94.06 69 PHE A C 1
ATOM 517 O O . PHE A 1 69 ? -9.145 7.320 7.335 1.00 94.06 69 PHE A O 1
ATOM 524 N N . GLN A 1 70 ? -7.676 5.868 8.226 1.00 95.62 70 GLN A N 1
ATOM 525 C CA . GLN A 1 70 ? -6.485 6.653 7.956 1.00 95.62 70 GLN A CA 1
ATOM 526 C C . GLN A 1 70 ? -5.540 5.894 7.029 1.00 95.62 70 GLN A C 1
ATOM 528 O O . GLN A 1 70 ? -5.321 4.691 7.175 1.00 95.62 70 GLN A O 1
ATOM 533 N N . TYR A 1 71 ? -4.927 6.630 6.113 1.00 96.75 71 TYR A N 1
ATOM 534 C CA . TYR A 1 71 ? -4.138 6.116 5.007 1.00 96.75 71 TYR A CA 1
ATOM 535 C C . TYR A 1 71 ? -2.685 6.562 5.129 1.00 96.75 71 TYR A C 1
ATOM 537 O O . TYR A 1 71 ? -2.397 7.674 5.571 1.00 96.75 71 TYR A O 1
ATOM 545 N N . SER A 1 72 ? -1.767 5.704 4.704 1.00 96.38 72 SER A N 1
ATOM 546 C CA . SER A 1 72 ? -0.332 5.965 4.694 1.00 96.38 72 SER A CA 1
ATOM 547 C C . SER A 1 72 ? 0.318 5.330 3.471 1.00 96.38 72 SER A C 1
ATOM 549 O O . SER A 1 72 ? -0.099 4.257 3.040 1.00 96.38 72 SER A O 1
ATOM 551 N N . ILE A 1 73 ? 1.372 5.963 2.953 1.00 96.81 73 ILE A N 1
ATOM 552 C CA . ILE A 1 73 ? 2.226 5.420 1.878 1.00 96.81 73 ILE A CA 1
ATOM 553 C C . ILE A 1 73 ? 3.659 5.106 2.339 1.00 96.81 73 ILE A C 1
ATOM 555 O O . ILE A 1 73 ? 4.451 4.548 1.579 1.00 96.81 73 ILE A O 1
ATOM 559 N N . ASN A 1 74 ? 4.009 5.468 3.575 1.00 93.12 74 ASN A N 1
ATOM 560 C CA . ASN A 1 74 ? 5.315 5.190 4.181 1.00 93.12 74 ASN A CA 1
ATOM 561 C C . ASN A 1 74 ? 5.211 4.309 5.440 1.00 93.12 74 ASN A C 1
ATOM 563 O O . ASN A 1 74 ? 6.228 3.879 5.980 1.00 93.12 74 ASN A O 1
ATOM 567 N N . GLY A 1 75 ? 3.989 4.029 5.900 1.00 87.94 75 GLY A N 1
ATOM 568 C CA . GLY A 1 75 ? 3.681 3.248 7.093 1.00 87.94 75 GLY A CA 1
ATOM 569 C C . GLY A 1 75 ? 3.920 3.964 8.425 1.00 87.94 75 GLY A C 1
ATOM 570 O O . GLY A 1 75 ? 3.692 3.350 9.469 1.00 87.94 75 GLY A O 1
ATOM 571 N N . LEU A 1 76 ? 4.355 5.227 8.395 1.00 89.50 76 LEU A N 1
ATOM 572 C CA . LEU A 1 76 ? 4.677 6.046 9.565 1.00 89.50 76 LEU A CA 1
ATOM 573 C C . LEU A 1 76 ? 3.647 7.163 9.749 1.00 89.50 76 LEU A C 1
ATOM 575 O O . LEU A 1 76 ? 3.036 7.273 10.811 1.00 89.50 76 LEU A O 1
ATOM 579 N N . ASP A 1 77 ? 3.424 7.944 8.695 1.00 93.81 77 ASP A N 1
ATOM 580 C CA . ASP A 1 77 ? 2.532 9.097 8.701 1.00 93.81 77 ASP A CA 1
ATOM 581 C C . ASP A 1 77 ? 1.168 8.701 8.144 1.00 93.81 77 ASP A C 1
ATOM 583 O O . ASP A 1 77 ? 1.083 8.097 7.072 1.00 93.81 77 ASP A O 1
ATOM 587 N N . TYR A 1 78 ? 0.104 9.040 8.873 1.00 94.94 78 TYR A N 1
ATOM 588 C CA . TYR A 1 78 ? -1.270 8.686 8.525 1.00 94.94 78 TYR A CA 1
ATOM 589 C C . TYR A 1 78 ? -2.119 9.936 8.317 1.00 94.94 78 TYR A C 1
ATOM 591 O O . TYR A 1 78 ? -2.051 10.885 9.098 1.00 94.94 78 TYR A O 1
ATOM 599 N N . TYR A 1 79 ? -2.952 9.903 7.282 1.00 95.94 79 TYR A N 1
ATOM 600 C CA . TYR A 1 79 ? -3.800 11.012 6.860 1.00 95.94 79 TYR A CA 1
ATOM 601 C C . TYR A 1 79 ? -5.220 10.522 6.583 1.00 95.94 79 TYR A C 1
ATOM 603 O O . TYR A 1 79 ? -5.424 9.365 6.236 1.00 95.94 79 TYR A O 1
ATOM 611 N N . ASN A 1 80 ? -6.206 11.412 6.668 1.00 95.62 80 ASN A N 1
ATOM 612 C CA . ASN A 1 80 ? -7.601 11.065 6.362 1.00 95.62 80 ASN A CA 1
ATOM 613 C C . ASN A 1 80 ? -7.891 11.036 4.844 1.00 95.62 80 ASN A C 1
ATOM 615 O O . ASN A 1 80 ? -8.981 10.661 4.430 1.00 95.62 80 ASN A O 1
ATOM 619 N N . SER A 1 81 ? -6.933 11.463 4.013 1.00 96.81 81 SER A N 1
ATOM 620 C CA . SER A 1 81 ? -7.019 11.416 2.548 1.00 96.81 81 SER A CA 1
ATOM 621 C C . SER A 1 81 ? -6.395 10.128 2.025 1.00 96.81 81 SER A C 1
ATOM 623 O O . SER A 1 81 ? -5.281 9.790 2.419 1.00 96.81 81 SER A O 1
ATOM 625 N N . SER A 1 82 ? -7.073 9.461 1.091 1.00 97.12 82 SER A N 1
ATOM 626 C CA . SER A 1 82 ? -6.561 8.296 0.361 1.00 97.12 82 SER A CA 1
ATOM 627 C C . SER A 1 82 ? -5.662 8.662 -0.827 1.00 97.12 82 SER A C 1
ATOM 629 O O . SER A 1 82 ? -5.086 7.770 -1.448 1.00 97.12 82 SER A O 1
ATOM 631 N N . ILE A 1 83 ? -5.553 9.954 -1.154 1.00 98.00 83 ILE A N 1
ATOM 632 C CA . ILE A 1 83 ? -4.815 10.468 -2.313 1.00 98.00 83 ILE A CA 1
ATOM 633 C C . ILE A 1 83 ? -3.441 10.987 -1.886 1.00 98.00 83 ILE A C 1
ATOM 635 O O . ILE A 1 83 ? -3.338 11.810 -0.972 1.00 98.00 83 ILE A O 1
ATOM 639 N N . PHE A 1 84 ? -2.400 10.542 -2.591 1.00 98.25 84 PHE A N 1
ATOM 640 C CA . PHE A 1 84 ? -0.999 10.832 -2.309 1.00 98.25 84 PHE A CA 1
ATOM 641 C C . PHE A 1 84 ? -0.217 11.195 -3.568 1.00 98.25 84 PHE A C 1
ATOM 643 O O . PHE A 1 84 ? -0.400 10.597 -4.624 1.00 98.25 84 PHE A O 1
ATOM 650 N N . ASN A 1 85 ? 0.734 12.118 -3.427 1.00 97.31 85 ASN A N 1
ATOM 651 C CA . ASN A 1 85 ? 1.756 12.345 -4.441 1.00 97.31 85 ASN A CA 1
ATOM 652 C C . ASN A 1 85 ? 2.930 11.378 -4.212 1.00 97.31 85 ASN A C 1
ATOM 654 O O . ASN A 1 85 ? 3.513 11.354 -3.129 1.00 97.31 85 ASN A O 1
ATOM 658 N N . ILE A 1 86 ? 3.277 10.601 -5.234 1.00 96.81 86 ILE A N 1
ATOM 659 C CA . ILE A 1 86 ? 4.346 9.596 -5.208 1.00 96.81 86 ILE A CA 1
ATOM 660 C C . ILE A 1 86 ? 5.515 9.951 -6.138 1.00 96.81 86 ILE A C 1
ATOM 662 O O . ILE A 1 86 ? 6.273 9.072 -6.556 1.00 96.81 86 ILE A O 1
ATOM 666 N N . SER A 1 87 ? 5.670 11.228 -6.498 1.00 96.31 87 SER A N 1
ATOM 667 C CA . SER A 1 87 ? 6.721 11.680 -7.409 1.00 96.31 87 SER A CA 1
ATOM 668 C C . SER A 1 87 ? 8.109 11.297 -6.905 1.00 96.31 87 SER A C 1
ATOM 670 O O . SER A 1 87 ? 8.443 11.449 -5.731 1.00 96.31 87 SER A O 1
ATOM 672 N N . GLY A 1 88 ? 8.914 10.729 -7.804 1.00 94.25 88 GLY A N 1
ATOM 673 C CA . GLY A 1 88 ? 10.247 10.214 -7.486 1.00 94.25 88 GLY A CA 1
ATOM 674 C C . GLY A 1 88 ? 10.274 8.890 -6.712 1.00 94.25 88 GLY A C 1
ATOM 675 O O . GLY A 1 88 ? 11.341 8.293 -6.602 1.00 94.25 88 GLY A O 1
ATOM 676 N N . LEU A 1 89 ? 9.134 8.386 -6.230 1.00 95.88 89 LEU A N 1
ATOM 677 C CA . LEU A 1 89 ? 9.052 7.095 -5.548 1.00 95.88 89 LEU A CA 1
ATOM 678 C C . LEU A 1 89 ? 8.783 5.978 -6.557 1.00 95.88 89 LEU A C 1
ATOM 680 O O . LEU A 1 89 ? 7.863 6.075 -7.369 1.00 95.88 89 LEU A O 1
ATOM 684 N N . LEU A 1 90 ? 9.577 4.909 -6.505 1.00 95.69 90 LEU A N 1
ATOM 685 C CA . LEU A 1 90 ? 9.355 3.692 -7.302 1.00 95.69 90 LEU A CA 1
ATOM 686 C C . LEU A 1 90 ? 8.630 2.600 -6.511 1.00 95.69 90 LEU A C 1
ATOM 688 O O . LEU A 1 90 ? 8.038 1.701 -7.101 1.00 95.69 90 LEU A O 1
ATOM 692 N N . GLN A 1 91 ? 8.626 2.722 -5.187 1.00 95.75 91 GLN A N 1
ATOM 693 C CA . GLN A 1 91 ? 7.936 1.838 -4.265 1.00 95.75 91 GLN A CA 1
ATOM 694 C C . GLN A 1 91 ? 7.266 2.672 -3.176 1.00 95.75 91 GLN A C 1
ATOM 696 O O . GLN A 1 91 ? 7.858 3.634 -2.682 1.00 95.75 91 GLN A O 1
ATOM 701 N N . VAL A 1 92 ? 6.054 2.283 -2.785 1.00 95.75 92 VAL A N 1
ATOM 702 C CA . VAL A 1 92 ? 5.375 2.813 -1.598 1.00 95.75 92 VAL A CA 1
ATOM 703 C C . VAL A 1 92 ? 4.741 1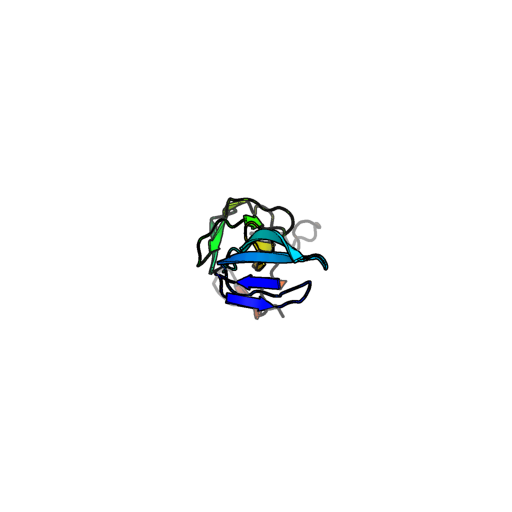.688 -0.789 1.00 95.75 92 VAL A C 1
ATOM 705 O O . VAL A 1 92 ? 4.257 0.697 -1.338 1.00 95.75 92 VAL A O 1
ATOM 708 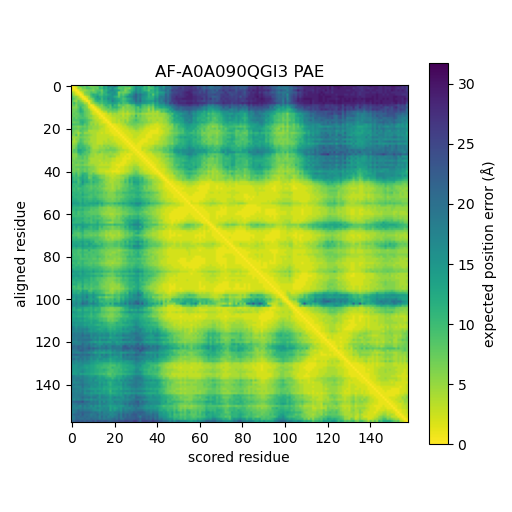N N . ASN A 1 93 ? 4.742 1.855 0.532 1.00 95.50 93 ASN A N 1
ATOM 709 C CA . ASN A 1 93 ? 4.167 0.909 1.480 1.00 95.50 93 ASN A CA 1
ATOM 710 C C . ASN A 1 93 ? 2.806 1.429 1.915 1.00 95.50 93 ASN A C 1
ATOM 712 O O . ASN A 1 93 ? 2.701 2.223 2.852 1.00 95.50 93 ASN A O 1
ATOM 716 N N . VAL A 1 94 ? 1.774 0.986 1.208 1.00 96.81 94 VAL A N 1
ATOM 717 C CA . VAL A 1 94 ? 0.405 1.382 1.492 1.00 96.81 94 VAL A CA 1
ATOM 718 C C . VAL A 1 94 ? -0.046 0.715 2.781 1.00 96.81 94 VAL A C 1
ATOM 720 O O . VAL A 1 94 ? 0.065 -0.502 2.933 1.00 96.81 94 VAL A O 1
ATOM 723 N N . ARG A 1 95 ? -0.573 1.515 3.705 1.00 95.94 95 ARG A N 1
ATOM 724 C CA . ARG A 1 95 ? -1.248 1.041 4.911 1.00 95.94 95 ARG A CA 1
ATOM 725 C C . ARG A 1 95 ? -2.554 1.783 5.099 1.00 95.94 95 ARG A C 1
ATOM 727 O O . ARG A 1 95 ? -2.609 2.997 4.913 1.00 95.94 95 ARG A O 1
ATOM 734 N N . VAL A 1 96 ? -3.575 1.052 5.511 1.00 96.69 96 VAL A N 1
ATOM 735 C CA . VAL A 1 96 ? -4.867 1.599 5.908 1.00 96.69 96 VAL A CA 1
ATOM 736 C C . VAL A 1 96 ? -5.172 1.063 7.289 1.00 96.69 96 VAL A C 1
ATOM 738 O O . VAL A 1 96 ? -5.055 -0.140 7.516 1.00 96.69 96 VAL A O 1
ATOM 741 N N . LYS A 1 97 ? -5.526 1.955 8.207 1.00 94.06 97 LYS A N 1
ATOM 742 C CA . LYS A 1 97 ? -5.904 1.599 9.571 1.00 94.06 97 LYS A CA 1
ATOM 743 C C . LYS A 1 97 ? -7.221 2.245 9.959 1.00 94.06 97 LYS A C 1
ATOM 745 O O . LYS A 1 97 ? -7.591 3.281 9.406 1.00 94.06 97 LYS A O 1
ATOM 750 N N . ASP A 1 98 ? -7.893 1.652 10.930 1.00 90.75 98 ASP A N 1
ATOM 751 C CA . ASP A 1 98 ? -9.023 2.282 11.606 1.00 90.75 98 ASP A CA 1
ATOM 752 C C . ASP A 1 98 ? -8.586 3.477 12.492 1.00 90.75 98 ASP A C 1
ATOM 754 O O . ASP A 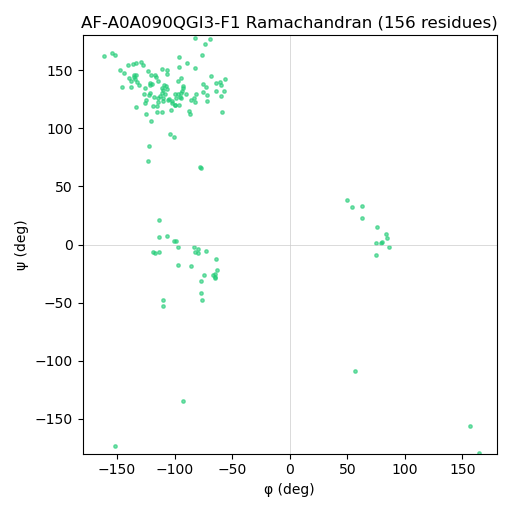1 98 ? -7.396 3.781 12.651 1.00 90.75 98 ASP A O 1
ATOM 758 N N . ARG A 1 99 ? -9.560 4.162 13.103 1.00 82.12 99 ARG A N 1
ATOM 759 C CA . ARG A 1 99 ? -9.317 5.322 13.974 1.00 82.12 99 ARG A CA 1
ATOM 760 C C . ARG A 1 99 ? -8.587 4.985 15.284 1.00 82.12 99 ARG A C 1
ATOM 762 O O . ARG A 1 99 ? -7.953 5.868 15.861 1.00 82.12 99 ARG A O 1
ATOM 769 N N . THR A 1 100 ? -8.688 3.758 15.790 1.00 82.88 100 THR A N 1
ATOM 770 C CA . THR A 1 100 ? -7.988 3.325 17.014 1.00 82.88 100 THR A CA 1
ATOM 771 C C . THR A 1 100 ? -6.565 2.846 16.718 1.00 82.88 100 THR A C 1
ATOM 773 O O . THR A 1 100 ? -5.714 2.851 17.607 1.00 82.88 100 THR A O 1
ATOM 776 N N . GLY A 1 101 ? -6.280 2.522 15.456 1.00 78.56 101 GLY A N 1
ATOM 777 C CA . GLY A 1 101 ? -5.021 1.997 14.953 1.00 78.56 101 GLY A CA 1
ATOM 778 C C . GLY A 1 101 ? -4.781 0.525 15.278 1.00 78.56 101 GLY A C 1
ATOM 779 O O . GLY A 1 101 ? -3.637 0.085 15.167 1.00 78.56 101 GLY A O 1
ATOM 780 N N . CYS A 1 102 ? -5.813 -0.211 15.696 1.00 74.88 102 CYS A N 1
ATOM 781 C CA . CYS A 1 102 ? -5.695 -1.624 16.048 1.00 74.88 102 CYS A CA 1
ATOM 782 C C . CYS A 1 102 ? -5.610 -2.512 14.806 1.00 74.88 102 CYS A C 1
ATOM 784 O O . CYS A 1 102 ? -4.713 -3.350 14.716 1.00 74.88 102 CYS A O 1
ATOM 786 N N . GLU A 1 103 ? -6.501 -2.298 13.840 1.00 74.25 103 GLU A N 1
ATOM 787 C CA . GLU A 1 103 ? -6.569 -3.089 12.619 1.00 74.25 103 GLU A CA 1
ATOM 788 C C . GLU A 1 103 ? -5.858 -2.365 11.477 1.00 74.25 103 GLU A C 1
ATOM 790 O O . GLU A 1 103 ? -6.144 -1.201 11.179 1.00 74.25 103 GLU A O 1
ATOM 795 N N . VAL A 1 104 ? -4.913 -3.051 10.828 1.00 83.38 104 VAL A N 1
ATOM 796 C CA . VAL A 1 104 ? -4.106 -2.480 9.745 1.00 83.38 104 VAL A CA 1
ATOM 797 C C . VAL A 1 104 ? -4.043 -3.448 8.576 1.00 83.38 104 VAL A C 1
ATOM 799 O O . VAL A 1 104 ? -3.456 -4.524 8.677 1.00 83.38 104 VAL A O 1
ATOM 802 N N . SER A 1 105 ? -4.558 -3.012 7.434 1.00 93.75 105 SER A N 1
ATOM 803 C CA . SER A 1 105 ? -4.290 -3.652 6.149 1.00 93.75 105 SER A CA 1
ATOM 804 C C . SER A 1 105 ? -3.125 -2.962 5.464 1.00 93.75 105 SER A C 1
ATOM 806 O O . SER A 1 105 ? -2.956 -1.745 5.562 1.00 93.75 105 SER A O 1
ATOM 808 N N . PHE A 1 106 ? -2.295 -3.735 4.771 1.00 95.06 106 PHE A N 1
ATOM 809 C CA . PHE A 1 106 ? -1.124 -3.203 4.090 1.00 95.06 106 PHE A CA 1
ATOM 810 C C . PHE A 1 106 ? -0.807 -3.971 2.815 1.00 95.06 106 PHE A C 1
ATOM 812 O O . PHE A 1 106 ? -1.033 -5.175 2.720 1.00 95.06 106 PHE A O 1
ATOM 819 N N . PHE A 1 107 ? -0.229 -3.267 1.850 1.00 93.81 107 PHE A N 1
ATOM 820 C CA . PHE 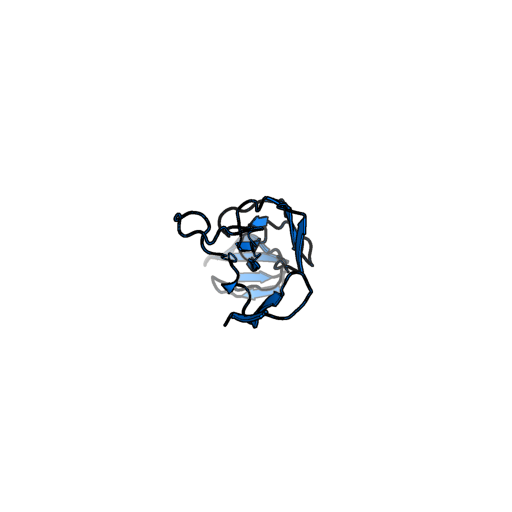A 1 107 ? 0.390 -3.873 0.680 1.00 93.81 107 PHE A CA 1
ATOM 821 C C . PHE A 1 107 ? 1.474 -2.941 0.124 1.00 93.81 107 PHE A C 1
ATOM 823 O O . PHE A 1 107 ? 1.542 -1.759 0.466 1.00 93.81 107 PHE A O 1
ATOM 830 N N . THR A 1 108 ? 2.334 -3.466 -0.741 1.00 95.06 108 THR A N 1
ATOM 831 C CA . THR A 1 108 ? 3.379 -2.674 -1.397 1.00 95.06 108 THR A CA 1
ATOM 832 C C . THR A 1 108 ? 2.993 -2.421 -2.847 1.00 95.06 108 THR A C 1
ATOM 834 O O . THR A 1 108 ? 2.766 -3.360 -3.609 1.00 95.06 108 THR A O 1
ATOM 837 N N . TYR A 1 109 ? 2.953 -1.149 -3.236 1.00 95.69 109 TYR A N 1
ATOM 838 C CA . TYR A 1 109 ? 2.827 -0.752 -4.633 1.00 95.69 109 TYR A CA 1
ATOM 839 C C . TYR A 1 109 ? 4.216 -0.493 -5.211 1.00 95.69 109 TYR A C 1
ATOM 841 O O . TYR A 1 109 ? 5.009 0.251 -4.630 1.00 95.69 109 TYR A O 1
ATOM 849 N N . ASN A 1 110 ? 4.495 -1.090 -6.367 1.00 95.81 110 ASN A N 1
ATOM 850 C CA . ASN A 1 110 ? 5.735 -0.907 -7.108 1.00 95.81 110 ASN A CA 1
ATOM 851 C C . ASN A 1 110 ? 5.430 -0.351 -8.498 1.00 95.81 110 ASN A C 1
ATOM 853 O O . ASN A 1 110 ? 4.441 -0.726 -9.127 1.00 95.81 110 ASN A O 1
ATOM 857 N N . ARG A 1 111 ? 6.325 0.494 -9.005 1.00 94.62 111 ARG A N 1
ATOM 858 C CA . ARG A 1 111 ? 6.388 0.904 -10.410 1.00 94.62 111 ARG A CA 1
ATOM 859 C C . ARG A 1 111 ? 7.830 0.894 -10.896 1.00 94.62 111 ARG A C 1
ATOM 861 O O . ARG A 1 111 ? 8.756 1.047 -10.103 1.00 94.62 111 ARG A O 1
ATOM 868 N N . ILE A 1 112 ? 8.005 0.750 -12.202 1.00 93.56 112 ILE A N 1
ATOM 869 C CA . ILE A 1 112 ? 9.311 0.842 -12.857 1.00 93.56 112 ILE A CA 1
ATOM 870 C C . ILE A 1 112 ? 9.536 2.240 -13.421 1.00 93.56 112 ILE A C 1
ATOM 872 O O . ILE A 1 112 ? 8.590 2.928 -13.810 1.00 93.56 112 ILE A O 1
ATOM 876 N N . LYS A 1 113 ? 10.802 2.638 -13.527 1.00 92.69 113 LYS A N 1
ATOM 877 C CA . LYS A 1 113 ? 11.205 3.810 -14.310 1.00 92.69 113 LYS A CA 1
ATOM 878 C C . LYS A 1 113 ? 12.148 3.362 -15.413 1.00 92.69 113 LYS A C 1
ATOM 880 O O . LYS A 1 113 ? 13.225 2.842 -15.142 1.00 92.69 113 LYS A O 1
ATOM 885 N N . ILE A 1 114 ? 11.729 3.595 -16.652 1.00 92.12 114 ILE A N 1
ATOM 886 C CA . ILE A 1 114 ? 12.486 3.250 -17.854 1.00 92.12 114 ILE A CA 1
ATOM 887 C C . ILE A 1 114 ? 13.109 4.540 -18.408 1.00 92.12 114 ILE A C 1
ATOM 889 O O . ILE A 1 114 ? 12.362 5.443 -18.798 1.00 92.12 114 ILE A O 1
ATOM 893 N N . PRO A 1 115 ? 14.447 4.672 -18.442 1.00 91.75 115 PRO A N 1
ATOM 894 C CA . PRO A 1 115 ? 15.100 5.777 -19.138 1.00 91.75 115 PRO A CA 1
ATOM 895 C C . PRO A 1 115 ? 14.747 5.764 -20.628 1.00 91.75 115 PRO A C 1
ATOM 897 O O . PRO A 1 115 ? 14.704 4.704 -21.248 1.00 91.75 115 PRO A O 1
ATOM 900 N N . GLN A 1 116 ? 14.519 6.937 -21.219 1.00 90.31 116 GLN A N 1
ATOM 901 C CA . GLN A 1 116 ? 14.162 7.040 -22.641 1.00 90.31 116 GLN A CA 1
ATOM 902 C C . GLN A 1 116 ? 15.347 6.798 -23.581 1.00 90.31 116 GLN A C 1
ATOM 904 O O . GLN A 1 116 ? 15.149 6.410 -24.730 1.00 90.31 116 GLN A O 1
ATOM 909 N N . PHE A 1 117 ? 16.564 7.057 -23.110 1.00 90.38 117 PHE A N 1
ATOM 910 C CA . PHE A 1 117 ? 17.786 6.881 -23.876 1.00 90.38 117 PHE A CA 1
ATOM 911 C C . PHE A 1 117 ? 18.959 6.572 -22.946 1.00 90.38 117 PHE A C 1
ATOM 913 O O . PHE A 1 117 ? 18.896 6.801 -21.738 1.00 90.38 117 PHE A O 1
ATOM 920 N N . PHE A 1 118 ? 20.020 6.064 -23.554 1.00 92.75 118 PHE A N 1
ATOM 921 C CA . PHE A 1 118 ? 21.344 5.876 -22.983 1.00 92.75 118 PHE A CA 1
ATOM 922 C C . PHE A 1 118 ? 22.356 6.240 -24.080 1.00 92.75 118 PHE A C 1
ATOM 924 O O . PHE A 1 118 ? 22.024 6.208 -25.271 1.00 92.75 118 PH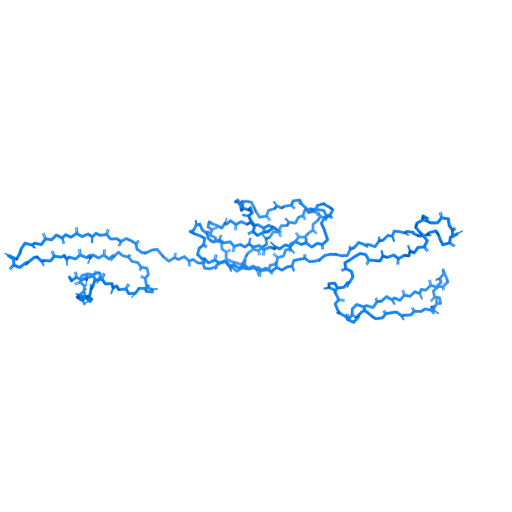E A O 1
ATOM 931 N N . THR A 1 119 ? 23.556 6.645 -23.698 1.00 93.06 119 THR A N 1
ATOM 932 C CA . THR A 1 119 ? 24.631 7.081 -24.592 1.00 93.06 119 THR A CA 1
ATOM 933 C C . THR A 1 119 ? 25.843 6.198 -24.346 1.00 93.06 119 THR A C 1
ATOM 935 O O . THR A 1 119 ? 26.688 6.578 -23.559 1.00 93.06 119 THR A O 1
ATOM 938 N N . PRO A 1 120 ? 25.940 5.015 -24.982 1.00 91.44 120 PRO A N 1
ATOM 939 C CA . PRO A 1 120 ? 27.049 4.088 -24.766 1.00 91.44 120 PRO A CA 1
ATOM 940 C C . PRO A 1 120 ? 28.300 4.556 -25.534 1.00 91.44 120 PRO A C 1
ATOM 942 O O . PRO A 1 120 ? 28.684 3.945 -26.535 1.00 91.44 120 PRO A O 1
ATOM 945 N N . ASN A 1 121 ? 28.881 5.690 -25.134 1.00 95.62 121 ASN A N 1
ATOM 946 C CA . ASN A 1 121 ? 30.043 6.327 -25.768 1.00 95.62 121 ASN A CA 1
ATOM 947 C C . ASN A 1 121 ? 31.298 6.340 -24.878 1.00 95.62 121 ASN A C 1
ATOM 949 O O . ASN A 1 121 ? 32.306 6.909 -25.301 1.00 95.62 121 ASN A O 1
ATOM 953 N N . ASP A 1 122 ? 31.249 5.675 -23.721 1.00 95.56 122 ASP A N 1
ATOM 954 C CA . ASP A 1 122 ? 32.362 5.492 -22.781 1.00 95.56 122 ASP A CA 1
ATOM 955 C C . ASP A 1 122 ? 32.868 6.824 -22.195 1.00 95.56 122 ASP A C 1
ATOM 957 O O . ASP A 1 122 ? 34.061 7.006 -21.942 1.00 95.56 122 ASP A O 1
ATOM 961 N N . ASP A 1 123 ? 31.961 7.793 -22.007 1.00 95.88 123 ASP A N 1
ATOM 962 C CA . ASP A 1 123 ? 32.267 9.082 -21.369 1.00 95.88 123 ASP A CA 1
ATOM 963 C C . ASP A 1 123 ? 31.910 9.125 -19.870 1.00 95.88 123 ASP A C 1
ATOM 965 O O . ASP A 1 123 ? 32.205 10.111 -19.184 1.00 95.88 123 ASP A O 1
ATOM 969 N N . GLY A 1 124 ? 31.335 8.037 -19.346 1.00 92.44 124 GLY A N 1
ATOM 970 C CA . GLY A 1 124 ? 30.905 7.879 -17.963 1.00 92.44 124 GLY A CA 1
ATOM 971 C C . GLY A 1 124 ? 29.490 8.392 -17.681 1.00 92.44 124 GLY A C 1
ATOM 972 O O . GLY A 1 124 ? 29.028 8.271 -16.543 1.00 92.44 124 GLY A O 1
ATOM 973 N N . TYR A 1 125 ? 28.786 8.958 -18.666 1.00 90.25 125 TYR A N 1
ATOM 974 C CA . TYR A 1 125 ? 27.449 9.526 -18.506 1.00 90.25 125 TYR A CA 1
ATOM 975 C C . TYR A 1 125 ? 26.412 8.745 -19.319 1.00 90.25 125 TYR A C 1
ATOM 977 O O . TYR A 1 125 ? 26.389 8.774 -20.543 1.00 90.25 125 TYR A O 1
ATOM 985 N N . HIS A 1 126 ? 25.478 8.092 -18.618 1.00 88.94 126 HIS A N 1
ATOM 986 C CA . HIS A 1 126 ? 24.412 7.277 -19.220 1.00 88.94 126 HIS A CA 1
ATOM 987 C C . HIS A 1 126 ? 24.916 6.183 -20.183 1.00 88.94 126 HIS A C 1
ATOM 989 O O . HIS A 1 126 ? 24.214 5.835 -21.129 1.00 88.94 126 HIS A O 1
ATOM 995 N N . ASP A 1 127 ? 26.100 5.614 -19.945 1.00 92.31 127 ASP A N 1
ATOM 996 C CA . ASP A 1 127 ? 26.653 4.538 -20.7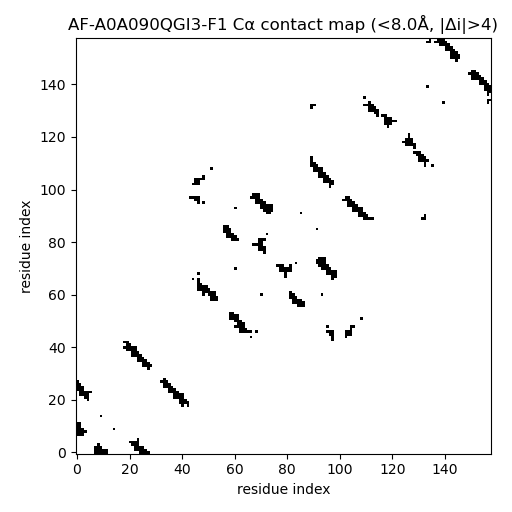81 1.00 92.31 127 ASP A CA 1
ATOM 997 C C . ASP A 1 127 ? 25.825 3.244 -20.727 1.00 92.31 127 ASP A C 1
ATOM 999 O O . ASP A 1 127 ? 25.795 2.466 -21.684 1.00 92.31 127 ASP A O 1
ATOM 1003 N N . THR A 1 128 ? 25.127 3.018 -19.612 1.00 90.62 128 THR A N 1
ATOM 1004 C CA . THR A 1 128 ? 24.252 1.866 -19.385 1.00 90.62 128 THR A CA 1
ATOM 1005 C C . THR A 1 128 ? 22.783 2.255 -19.440 1.00 90.62 128 THR A C 1
ATOM 1007 O O . THR A 1 128 ? 22.381 3.372 -19.106 1.00 90.62 128 THR A O 1
ATOM 1010 N N . TRP A 1 129 ? 21.955 1.298 -19.859 1.00 90.19 129 TRP A N 1
ATOM 1011 C CA . TRP A 1 129 ? 20.506 1.428 -19.810 1.00 90.19 129 TRP A CA 1
ATOM 1012 C C . TRP A 1 129 ? 19.944 0.608 -18.652 1.00 90.19 129 TRP A C 1
ATOM 1014 O O . TRP A 1 129 ? 19.698 -0.591 -18.785 1.00 90.19 129 TRP A O 1
ATOM 1024 N N . ASP A 1 130 ? 19.747 1.274 -17.516 1.00 88.38 130 ASP A N 1
ATOM 1025 C CA . ASP A 1 130 ? 19.248 0.655 -16.291 1.00 88.38 130 ASP A CA 1
ATOM 1026 C C . ASP A 1 130 ? 17.751 0.927 -16.114 1.00 88.38 130 ASP A C 1
ATOM 1028 O O . ASP A 1 130 ? 17.312 2.075 -16.012 1.00 88.38 130 ASP A O 1
ATOM 1032 N N . ILE A 1 131 ? 16.948 -0.138 -16.063 1.00 91.75 131 ILE A N 1
ATOM 1033 C CA . ILE A 1 131 ? 15.527 -0.033 -15.721 1.00 91.75 131 ILE A CA 1
ATOM 1034 C C . ILE A 1 131 ? 15.405 -0.085 -14.203 1.00 91.75 131 ILE A C 1
ATOM 1036 O O . ILE A 1 131 ? 15.653 -1.117 -13.582 1.00 91.75 131 ILE A O 1
ATOM 1040 N N . TYR A 1 132 ? 15.009 1.031 -13.601 1.00 93.31 132 TYR A N 1
ATOM 1041 C CA . TYR A 1 132 ? 14.939 1.138 -12.149 1.00 93.31 132 TYR A CA 1
ATOM 1042 C C . TYR A 1 132 ? 13.724 0.391 -11.589 1.00 93.31 132 TYR A C 1
ATOM 1044 O O . TYR A 1 132 ? 12.614 0.531 -12.118 1.00 93.31 132 TYR A O 1
ATOM 1052 N N . ASN A 1 133 ? 13.936 -0.311 -10.469 1.00 95.12 133 ASN A N 1
ATOM 1053 C CA . ASN A 1 133 ? 12.936 -1.092 -9.733 1.00 95.12 133 ASN A CA 1
ATOM 1054 C C . ASN A 1 133 ? 12.339 -2.270 -10.533 1.00 95.12 133 ASN A C 1
ATOM 1056 O O . ASN A 1 133 ? 11.223 -2.715 -10.264 1.00 95.12 133 ASN A O 1
ATOM 1060 N N . ILE A 1 134 ? 13.058 -2.765 -11.547 1.00 93.12 134 ILE A N 1
ATOM 1061 C CA . ILE A 1 134 ? 12.659 -3.936 -12.344 1.00 93.12 134 ILE A CA 1
ATOM 1062 C C . ILE A 1 134 ? 12.638 -5.218 -11.491 1.00 93.12 134 ILE A C 1
ATOM 1064 O O . ILE A 1 134 ? 11.837 -6.116 -11.731 1.00 93.12 134 ILE A O 1
ATOM 1068 N N . GLU A 1 135 ? 13.475 -5.279 -10.456 1.00 91.94 135 GLU A N 1
ATOM 1069 C CA . GLU A 1 135 ? 13.591 -6.379 -9.499 1.00 91.94 135 GLU A CA 1
ATOM 1070 C C . GLU A 1 135 ? 12.313 -6.611 -8.681 1.00 91.94 135 GLU A C 1
ATOM 1072 O O . GLU A 1 135 ? 12.081 -7.717 -8.198 1.00 91.94 135 GLU A O 1
ATOM 1077 N N . ALA A 1 136 ? 11.440 -5.604 -8.569 1.00 94.19 136 ALA A N 1
ATOM 1078 C CA . ALA A 1 136 ? 10.132 -5.747 -7.934 1.00 94.19 136 ALA A CA 1
ATOM 1079 C C . ALA A 1 136 ? 9.122 -6.546 -8.786 1.00 94.19 136 ALA A C 1
ATOM 1081 O O . ALA A 1 136 ? 8.012 -6.821 -8.327 1.00 94.19 136 ALA A O 1
ATOM 1082 N N . PHE A 1 137 ? 9.491 -6.917 -10.018 1.00 93.38 137 PHE A N 1
ATOM 1083 C CA . PHE A 1 137 ? 8.649 -7.619 -10.986 1.00 93.38 137 PHE A CA 1
ATOM 1084 C C . PHE A 1 137 ? 9.315 -8.935 -11.428 1.00 93.38 137 PHE A C 1
ATOM 1086 O O . PHE A 1 137 ? 9.789 -9.044 -12.564 1.00 93.38 137 PHE A O 1
ATOM 1093 N N . PRO A 1 138 ? 9.363 -9.959 -10.557 1.00 91.69 138 PRO A N 1
ATOM 1094 C CA . PRO A 1 138 ? 9.966 -11.244 -10.896 1.00 91.69 138 PRO A CA 1
ATOM 1095 C C . PRO A 1 138 ? 9.257 -11.883 -12.097 1.00 91.69 138 PRO A C 1
ATOM 1097 O O . PRO A 1 138 ? 8.029 -11.860 -12.211 1.00 91.69 138 PRO A O 1
ATOM 1100 N N . GLY A 1 139 ? 10.037 -12.439 -13.024 1.00 91.19 139 GLY A N 1
ATOM 1101 C CA . GLY A 1 139 ? 9.528 -12.972 -14.288 1.00 91.19 139 GLY A CA 1
ATOM 1102 C C . GLY A 1 139 ? 9.264 -11.915 -15.368 1.00 91.19 139 GLY A C 1
ATOM 1103 O O . GLY A 1 139 ? 8.835 -12.276 -16.471 1.00 91.19 139 GLY A O 1
ATOM 1104 N N . ALA A 1 140 ? 9.546 -10.631 -15.104 1.00 92.38 140 ALA A N 1
ATOM 1105 C CA . ALA A 1 140 ? 9.560 -9.606 -16.141 1.00 92.38 140 ALA A CA 1
ATOM 1106 C C . ALA A 1 140 ? 10.531 -9.985 -17.270 1.00 92.38 140 ALA A C 1
ATOM 1108 O O . ALA A 1 140 ? 11.607 -10.556 -17.056 1.00 92.38 140 ALA A O 1
ATOM 1109 N N . ARG A 1 141 ? 10.132 -9.662 -18.503 1.00 91.25 141 ARG A N 1
ATOM 1110 C CA . ARG A 1 141 ? 10.902 -9.937 -19.717 1.00 91.25 141 ARG A CA 1
ATOM 1111 C C . ARG A 1 141 ? 11.255 -8.629 -20.396 1.00 91.25 141 ARG A C 1
ATOM 1113 O O . ARG A 1 141 ? 10.369 -7.836 -20.701 1.00 91.25 141 ARG A O 1
ATOM 1120 N N . LEU A 1 142 ? 12.541 -8.451 -20.662 1.00 89.81 142 LEU A N 1
ATOM 1121 C CA . LEU A 1 142 ? 13.050 -7.391 -21.513 1.00 89.81 142 LEU A CA 1
ATOM 1122 C C . LEU A 1 142 ? 13.385 -7.996 -22.873 1.00 89.81 142 LEU A C 1
ATOM 1124 O O . LEU A 1 142 ? 14.191 -8.921 -22.949 1.00 89.81 142 LEU A O 1
ATOM 1128 N N . GLU A 1 143 ? 12.770 -7.481 -23.931 1.00 92.94 143 GLU A N 1
ATOM 1129 C CA . GLU A 1 143 ? 13.000 -7.907 -25.312 1.00 92.94 143 GLU A CA 1
ATOM 1130 C C . GLU A 1 143 ? 13.453 -6.696 -26.132 1.00 92.94 143 GLU A C 1
ATOM 1132 O O . GLU A 1 143 ? 12.833 -5.633 -26.081 1.00 92.94 143 GLU A O 1
ATOM 1137 N N . ILE A 1 144 ? 14.564 -6.846 -26.853 1.00 90.81 144 ILE A N 1
ATOM 1138 C CA . ILE A 1 144 ? 15.199 -5.770 -27.617 1.00 90.81 144 ILE A CA 1
ATOM 1139 C C . ILE A 1 144 ? 15.033 -6.063 -29.103 1.00 90.81 144 ILE A C 1
ATOM 1141 O O . ILE A 1 144 ? 15.363 -7.158 -29.566 1.00 90.81 144 ILE A O 1
ATOM 1145 N N . PHE A 1 145 ? 14.570 -5.062 -29.847 1.00 95.12 145 PHE A N 1
ATOM 1146 C CA . PHE A 1 145 ? 14.378 -5.113 -31.293 1.00 95.12 145 PHE A CA 1
ATOM 1147 C C . PHE A 1 145 ? 15.163 -3.988 -31.968 1.00 95.12 145 PHE A C 1
ATOM 1149 O O . PHE A 1 145 ? 15.353 -2.917 -31.387 1.00 95.12 145 PHE A O 1
ATOM 1156 N N . ASP A 1 146 ? 15.613 -4.217 -33.200 1.00 94.44 146 ASP A N 1
ATOM 1157 C CA . ASP A 1 146 ? 16.153 -3.147 -34.033 1.00 94.44 146 ASP A CA 1
ATOM 1158 C C . ASP A 1 146 ? 15.030 -2.233 -34.566 1.00 94.44 146 ASP A C 1
ATOM 1160 O O . ASP A 1 146 ? 13.835 -2.515 -34.443 1.00 94.44 146 ASP A O 1
ATOM 1164 N N . ARG A 1 147 ? 15.408 -1.130 -35.222 1.00 94.50 147 ARG A N 1
ATOM 1165 C CA . ARG A 1 147 ? 14.445 -0.177 -35.806 1.00 94.50 147 ARG A CA 1
ATOM 1166 C C . ARG A 1 147 ? 13.572 -0.758 -36.931 1.00 94.50 147 ARG A C 1
ATOM 1168 O O . ARG A 1 147 ? 12.644 -0.090 -37.373 1.00 94.50 147 ARG A O 1
ATOM 1175 N N . HIS A 1 148 ? 13.912 -1.938 -37.446 1.00 97.00 148 HIS A N 1
ATOM 1176 C CA . HIS A 1 148 ? 13.165 -2.649 -38.483 1.00 97.00 148 HIS A CA 1
ATOM 1177 C C . HIS A 1 148 ? 12.287 -3.767 -37.888 1.00 97.00 148 HIS A C 1
ATOM 1179 O O . HIS A 1 148 ? 11.623 -4.474 -38.642 1.00 97.00 148 HIS A O 1
ATOM 1185 N N . GLY A 1 149 ? 12.258 -3.921 -36.557 1.00 94.31 149 GLY A N 1
ATOM 1186 C CA . GLY A 1 149 ? 11.480 -4.938 -35.851 1.00 94.31 149 GLY A CA 1
ATOM 1187 C C . GLY A 1 149 ? 12.159 -6.307 -35.759 1.00 94.31 149 GLY A C 1
ATOM 1188 O O . GLY A 1 149 ? 11.522 -7.267 -35.329 1.00 94.31 149 GLY A O 1
ATOM 1189 N N . ASN A 1 150 ? 13.433 -6.429 -36.137 1.00 95.69 150 ASN A N 1
ATOM 1190 C CA . ASN A 1 150 ? 14.174 -7.676 -35.973 1.00 95.69 150 ASN A CA 1
ATOM 1191 C C . ASN A 1 150 ? 14.557 -7.863 -34.503 1.00 95.69 150 ASN A C 1
ATOM 1193 O O . ASN A 1 150 ? 15.111 -6.960 -33.878 1.00 95.69 150 ASN A O 1
ATOM 1197 N N . TYR A 1 151 ? 14.291 -9.049 -33.962 1.00 95.50 151 TYR A N 1
ATOM 1198 C CA . TYR A 1 151 ? 14.676 -9.417 -32.603 1.00 95.50 151 TYR A CA 1
ATOM 1199 C C . TYR A 1 151 ? 16.204 -9.454 -32.448 1.00 95.50 151 TYR A C 1
ATOM 1201 O O . TYR A 1 151 ? 16.898 -10.073 -33.257 1.00 95.50 151 TYR A O 1
ATOM 1209 N N . LEU A 1 152 ? 16.716 -8.824 -31.389 1.00 93.00 152 LEU A N 1
ATOM 1210 C CA . LEU A 1 152 ? 18.142 -8.769 -31.067 1.00 93.00 152 LEU A CA 1
ATOM 1211 C C . LEU A 1 152 ? 18.489 -9.586 -29.819 1.00 93.00 152 LEU A C 1
ATOM 1213 O O . LEU A 1 152 ? 19.465 -10.332 -29.831 1.00 93.00 152 LEU A O 1
ATOM 1217 N N . SER A 1 153 ? 17.728 -9.436 -28.730 1.00 91.38 153 SER A N 1
ATOM 1218 C CA . SER A 1 153 ? 18.058 -10.071 -27.448 1.00 91.38 153 SER A CA 1
ATOM 1219 C C . SER A 1 153 ? 16.863 -10.152 -26.495 1.00 91.38 153 SER A C 1
ATOM 1221 O O . SER A 1 153 ? 15.887 -9.414 -26.643 1.00 91.38 153 SER A O 1
ATOM 1223 N N . LYS A 1 154 ? 16.975 -11.025 -25.487 1.00 90.56 154 LYS A N 1
ATOM 1224 C CA . LYS A 1 154 ? 16.026 -11.187 -24.382 1.00 90.56 154 LYS A CA 1
ATOM 1225 C C . LYS A 1 154 ? 16.770 -11.368 -23.068 1.00 90.56 154 LYS A C 1
ATOM 1227 O O . LYS A 1 154 ? 17.665 -12.205 -22.970 1.00 90.56 154 LYS A O 1
ATOM 1232 N N . LEU A 1 155 ? 16.308 -10.667 -22.042 1.00 86.56 155 LEU A N 1
ATOM 1233 C CA . LEU A 1 155 ? 16.693 -10.873 -20.651 1.00 86.56 155 LEU A CA 1
ATOM 1234 C C . LEU A 1 155 ? 15.440 -11.201 -19.832 1.00 86.56 155 LEU A C 1
ATOM 1236 O O . LEU A 1 155 ? 14.375 -10.624 -20.047 1.00 86.56 155 LEU A O 1
ATOM 1240 N N . THR A 1 156 ? 15.553 -12.161 -18.917 1.00 86.38 156 THR A N 1
ATOM 1241 C CA . THR A 1 156 ? 14.497 -12.472 -17.942 1.00 86.38 156 THR A CA 1
ATOM 1242 C C . THR A 1 156 ? 15.009 -12.104 -16.564 1.00 86.38 156 THR A C 1
ATOM 1244 O O . THR A 1 156 ? 16.107 -12.519 -16.198 1.00 86.38 156 THR A O 1
ATOM 1247 N N . ILE A 1 157 ? 14.227 -11.313 -15.839 1.00 83.38 157 ILE A N 1
ATOM 1248 C CA . ILE A 1 157 ? 14.534 -10.919 -14.467 1.00 83.38 157 ILE A CA 1
ATOM 1249 C C . ILE A 1 157 ? 14.082 -12.055 -13.554 1.00 83.38 157 ILE A C 1
ATOM 1251 O O . ILE A 1 157 ? 12.929 -12.493 -13.638 1.00 83.38 157 ILE A O 1
ATOM 1255 N N . LEU A 1 158 ? 15.027 -12.578 -12.772 1.00 74.75 158 LEU A N 1
ATOM 1256 C CA . LEU A 1 158 ? 14.812 -13.685 -11.839 1.00 74.75 158 LEU A CA 1
ATOM 1257 C C . LEU A 1 158 ? 14.239 -13.186 -10.515 1.00 74.75 158 LEU A C 1
ATOM 1259 O O . LEU A 1 158 ? 14.664 -12.094 -10.079 1.00 74.75 158 LEU A O 1
#

Foldseek 3Di:
DKDFPNHDDDPDPDDDDDDWDKIKDWDADPVGDIDIDIDTGDDDDAWAWPDWDDDPQKIATDTPDDDQKWKAFAVPDTDSGRIDGRPPHQKTWIWIADPVRPHIDIDMDGHKDWDPDADCPPPPGRVDGDIPPCLVPAQDKDWDADPVRHTDDIDGRD

pLDDT: mean 88.62, std 10.08, range [51.44, 98.25]